Protein AF-A0A963ERP8-F1 (afdb_monomer_lite)

Secondary structure (DSSP, 8-state):
-----EEE--SSSSS-EEEEEE--HHHHHTT---EEEEEEEEETTTTEEEEEEEEEEESSEEEEEEEE-SSSSSS-EEEEEEEE---TT-TT--EEEEEEE---

Foldseek 3Di:
DFADKDWDDAPPPPDIKIWTWDDDLVCLQVVFQATFIWIWDQPPNNPDTDIDGQDGSHSFGWRYWDWADPPPPPHTKIKTWTWRCYHPVDNPPIDTDIDIGDGD

Sequence (104 aa):
FPNRAQPAFINDDKRQDIIVPGGYFFDSFIGQARGSLTWWENQKNGTRWVRHDIVTGSPFSYHSAVFEDFDGDGIADIASVGEDAGDPSNPFDDIVELHLFAGA

pLDDT: mean 93.77, std 5.84, range [49.19, 98.19]

Radius of gyration: 14.96 Å; chains: 1; bounding box: 32×31×42 Å

Structure (mmCIF, N/CA/C/O backbone):
data_AF-A0A963ERP8-F1
#
_entry.id   AF-A0A963ERP8-F1
#
loop_
_atom_site.group_PDB
_atom_site.id
_atom_site.type_symbol
_atom_site.label_atom_id
_atom_site.label_alt_id
_atom_site.label_comp_id
_atom_site.label_asym_id
_atom_site.label_entity_id
_atom_site.label_seq_id
_atom_site.pdbx_PDB_ins_code
_atom_site.Cartn_x
_atom_site.Cartn_y
_atom_site.Cartn_z
_atom_site.occupancy
_atom_site.B_iso_or_equiv
_atom_site.auth_seq_id
_atom_site.auth_comp_id
_atom_site.auth_asym_id
_atom_site.auth_atom_id
_atom_site.pdbx_PDB_model_num
ATOM 1 N N . PHE A 1 1 ? -2.838 12.157 -9.201 1.00 49.19 1 PHE A N 1
ATOM 2 C CA . PHE A 1 1 ? -1.818 12.442 -8.172 1.00 49.19 1 PHE A CA 1
ATOM 3 C C . PHE A 1 1 ? -1.725 11.199 -7.312 1.00 49.19 1 PHE A C 1
ATOM 5 O O . PHE A 1 1 ? -2.743 10.851 -6.730 1.00 49.19 1 PHE A O 1
ATOM 12 N N . PRO A 1 2 ? -0.660 10.402 -7.475 1.00 77.31 2 PRO A N 1
ATOM 13 C CA . PRO A 1 2 ? -0.859 9.042 -7.978 1.00 77.31 2 PRO A CA 1
ATOM 14 C C . PRO A 1 2 ? -1.178 8.016 -6.887 1.00 77.31 2 PRO A C 1
ATOM 16 O O . PRO A 1 2 ? -1.823 7.017 -7.180 1.00 77.31 2 PRO A O 1
ATOM 19 N N . ASN A 1 3 ? -0.818 8.289 -5.635 1.00 87.38 3 ASN A N 1
ATOM 20 C CA . ASN A 1 3 ? -1.065 7.389 -4.516 1.00 87.38 3 ASN A CA 1
ATOM 21 C C . ASN A 1 3 ? -2.477 7.604 -3.943 1.00 87.38 3 ASN A C 1
ATOM 23 O O . ASN A 1 3 ? -2.875 8.727 -3.619 1.00 87.38 3 ASN A O 1
ATOM 27 N N . ARG A 1 4 ? -3.234 6.516 -3.797 1.00 93.12 4 ARG A N 1
ATOM 28 C CA . ARG A 1 4 ? -4.576 6.477 -3.218 1.00 93.12 4 ARG A CA 1
ATOM 29 C C . ARG A 1 4 ? -4.500 5.869 -1.823 1.00 93.12 4 ARG A C 1
ATOM 31 O O . ARG A 1 4 ? -4.366 4.659 -1.676 1.00 93.12 4 ARG A O 1
ATOM 38 N N . ALA A 1 5 ? -4.627 6.716 -0.806 1.00 94.81 5 ALA A N 1
ATOM 39 C CA . ALA A 1 5 ? -4.904 6.246 0.543 1.00 94.81 5 ALA A CA 1
ATOM 40 C C . ALA A 1 5 ? -6.317 5.647 0.601 1.00 94.81 5 ALA A C 1
ATOM 42 O O . ALA A 1 5 ? -7.246 6.197 -0.003 1.00 94.81 5 ALA A O 1
ATOM 43 N N . GLN A 1 6 ? -6.478 4.543 1.325 1.00 95.44 6 GLN A N 1
ATOM 44 C CA . GLN A 1 6 ? -7.754 3.849 1.447 1.00 95.44 6 GLN A CA 1
ATOM 45 C C . GLN A 1 6 ? -8.099 3.557 2.906 1.00 95.44 6 GLN A C 1
ATOM 47 O O . GLN A 1 6 ? -7.207 3.227 3.688 1.00 95.44 6 GLN A O 1
ATOM 52 N N . PRO A 1 7 ? -9.374 3.678 3.288 1.00 95.81 7 PRO A N 1
ATOM 53 C CA . PRO A 1 7 ? -9.804 3.266 4.607 1.00 95.81 7 PRO A CA 1
ATOM 54 C C . PRO A 1 7 ? -9.912 1.747 4.753 1.00 95.81 7 PRO A C 1
ATOM 56 O O . PRO A 1 7 ? -10.303 1.075 3.803 1.00 95.81 7 PRO A O 1
ATOM 59 N N . ALA A 1 8 ? -9.645 1.232 5.953 1.00 95.06 8 ALA A N 1
ATOM 60 C CA . ALA A 1 8 ? -9.800 -0.184 6.298 1.00 95.06 8 ALA A CA 1
ATOM 61 C C . ALA A 1 8 ? -10.085 -0.367 7.800 1.00 95.06 8 ALA A C 1
ATOM 63 O O . ALA A 1 8 ? -9.794 0.526 8.591 1.00 95.06 8 ALA A O 1
ATOM 64 N N . PHE A 1 9 ? -10.648 -1.508 8.199 1.00 94.44 9 PHE A N 1
ATOM 65 C CA . PHE A 1 9 ? -10.707 -1.936 9.603 1.00 94.44 9 PHE A CA 1
ATOM 66 C C . PHE A 1 9 ? -9.599 -2.970 9.813 1.00 94.44 9 PHE A C 1
ATOM 68 O O . PHE A 1 9 ? -9.747 -4.085 9.329 1.00 94.44 9 PHE A O 1
ATOM 75 N N . ILE A 1 10 ? -8.481 -2.598 10.447 1.00 95.00 10 ILE A N 1
ATOM 76 C CA . ILE A 1 10 ? -7.260 -3.428 10.412 1.00 95.00 10 ILE A CA 1
ATOM 77 C C . ILE A 1 10 ? -7.043 -4.200 11.718 1.00 95.00 10 ILE A C 1
ATOM 79 O O . ILE A 1 10 ? -6.597 -5.338 11.688 1.00 95.00 10 ILE A O 1
ATOM 83 N N . ASN A 1 11 ? -7.349 -3.601 12.870 1.00 92.56 11 ASN A N 1
ATOM 84 C CA . ASN A 1 11 ? -6.937 -4.109 14.189 1.00 92.56 11 ASN A CA 1
ATOM 85 C C . ASN A 1 11 ? -8.114 -4.442 15.138 1.00 92.56 11 ASN A C 1
ATOM 87 O O . ASN A 1 11 ? -7.950 -4.412 16.360 1.00 92.56 11 ASN A O 1
ATOM 91 N N . ASP A 1 12 ? -9.314 -4.678 14.596 1.00 90.06 12 ASP A N 1
ATOM 92 C CA . ASP A 1 12 ? -10.551 -4.985 15.338 1.00 90.06 12 ASP A CA 1
ATOM 93 C C . ASP A 1 12 ? -10.994 -3.956 16.399 1.00 90.06 12 ASP A C 1
ATOM 95 O O . ASP A 1 12 ? -11.896 -4.205 17.208 1.00 90.06 12 ASP A O 1
ATOM 99 N N . ASP A 1 13 ? -10.443 -2.741 16.386 1.00 93.25 13 ASP A N 1
ATOM 100 C CA . ASP A 1 13 ? -10.746 -1.719 17.394 1.00 93.25 13 ASP A CA 1
ATOM 101 C C . ASP A 1 13 ? -12.041 -0.915 17.117 1.00 93.25 13 ASP A C 1
ATOM 103 O O . ASP A 1 13 ? -12.371 0.036 17.845 1.00 93.25 13 ASP A O 1
ATOM 107 N N . LYS A 1 14 ? -12.787 -1.329 16.079 1.00 90.44 14 LYS A N 1
ATOM 108 C CA . LYS A 1 14 ? -14.007 -0.707 15.530 1.00 90.44 14 LYS A CA 1
ATOM 109 C C . LYS A 1 14 ? -13.817 0.728 15.035 1.00 90.44 14 LYS A C 1
ATOM 111 O O . LYS A 1 14 ? -14.797 1.470 14.919 1.00 90.44 14 LYS A O 1
ATOM 116 N N . ARG A 1 15 ? -12.586 1.136 14.738 1.00 94.56 15 ARG A N 1
ATOM 117 C CA . ARG A 1 15 ? -12.271 2.398 14.077 1.00 94.56 15 ARG A CA 1
ATOM 118 C C . ARG A 1 15 ? -11.698 2.112 12.704 1.00 94.56 15 ARG A C 1
ATOM 120 O O . ARG A 1 15 ? -11.118 1.073 12.430 1.00 94.56 15 ARG A O 1
ATOM 127 N N . GLN A 1 16 ? -11.958 3.056 11.817 1.00 95.44 16 GLN A N 1
ATOM 128 C CA . GLN A 1 16 ? -11.449 3.009 10.465 1.00 95.44 16 GLN A CA 1
ATOM 129 C C . GLN A 1 16 ? -10.032 3.579 10.471 1.00 95.44 16 GLN A C 1
ATOM 131 O O . GLN A 1 16 ? -9.834 4.747 10.832 1.00 95.44 16 GLN A O 1
ATOM 136 N N . ASP A 1 17 ? -9.093 2.740 10.071 1.00 97.38 17 ASP A N 1
ATOM 137 C CA . ASP A 1 17 ? -7.689 3.030 9.830 1.00 97.38 17 ASP A CA 1
ATOM 138 C C . ASP A 1 17 ? -7.479 3.428 8.368 1.00 97.38 17 ASP A C 1
ATOM 140 O O . ASP A 1 17 ? -8.426 3.500 7.575 1.00 97.38 17 ASP A O 1
ATOM 144 N N . ILE A 1 18 ? -6.232 3.722 8.000 1.00 97.56 18 ILE A N 1
ATOM 145 C CA . ILE A 1 18 ? -5.882 4.116 6.634 1.00 97.56 18 ILE A CA 1
ATOM 146 C C . ILE A 1 18 ? -4.660 3.339 6.158 1.00 97.56 18 ILE A C 1
ATOM 148 O O . ILE A 1 18 ? -3.599 3.432 6.767 1.00 97.56 18 ILE A O 1
ATOM 152 N N . ILE A 1 19 ? -4.774 2.659 5.020 1.00 97.88 19 ILE A N 1
ATOM 153 C CA . ILE A 1 19 ? -3.632 2.132 4.268 1.00 97.88 19 ILE A CA 1
ATOM 154 C C . ILE A 1 19 ? -3.150 3.221 3.310 1.00 97.88 19 ILE A C 1
ATOM 156 O O . ILE A 1 19 ? -3.933 3.808 2.559 1.00 97.88 19 ILE A O 1
ATOM 160 N N . VAL A 1 20 ? -1.851 3.497 3.340 1.00 97.38 20 VAL A N 1
ATOM 161 C CA . VAL A 1 20 ? -1.186 4.541 2.562 1.00 97.38 20 VAL A CA 1
ATOM 162 C C . VAL A 1 20 ? -0.051 3.911 1.749 1.00 97.38 20 VAL A C 1
ATOM 164 O O . VAL A 1 20 ? 1.025 3.643 2.299 1.00 97.38 20 VAL A O 1
ATOM 167 N N . PRO A 1 21 ? -0.280 3.683 0.444 1.00 96.75 21 PRO A N 1
ATOM 168 C CA . PRO A 1 21 ? 0.770 3.415 -0.532 1.00 96.75 21 PRO A CA 1
ATOM 169 C C . PRO A 1 21 ? 1.651 4.654 -0.727 1.00 96.75 21 PRO A C 1
ATOM 171 O O . PRO A 1 21 ? 1.166 5.788 -0.681 1.00 96.75 21 PRO A O 1
ATOM 174 N N . GLY A 1 22 ? 2.937 4.446 -0.970 1.00 94.69 22 GLY A N 1
ATOM 175 C CA . GLY A 1 22 ? 3.935 5.501 -1.057 1.00 94.69 22 GLY A CA 1
ATOM 176 C C . GLY A 1 22 ? 5.060 5.187 -2.038 1.00 94.69 22 GLY A C 1
ATOM 177 O O . GLY A 1 22 ? 5.240 4.061 -2.503 1.00 94.69 22 GLY A O 1
ATOM 178 N N . GLY A 1 23 ? 5.818 6.233 -2.355 1.00 92.69 23 GLY A N 1
ATOM 179 C CA . GLY A 1 23 ? 6.831 6.233 -3.404 1.00 92.69 23 GLY A CA 1
ATOM 180 C C . GLY A 1 23 ? 6.353 6.946 -4.667 1.00 92.69 23 GLY A C 1
ATOM 181 O O . GLY A 1 23 ? 5.160 7.207 -4.853 1.00 92.69 23 GLY A O 1
ATOM 182 N N . TYR A 1 24 ? 7.314 7.268 -5.523 1.00 90.69 24 TYR A N 1
ATOM 183 C CA . TYR A 1 24 ? 7.090 7.855 -6.836 1.00 90.69 24 TYR A CA 1
ATOM 184 C C . TYR A 1 24 ? 7.713 6.938 -7.873 1.00 90.69 24 TYR A C 1
ATOM 186 O O . TYR A 1 24 ? 8.880 6.584 -7.725 1.00 90.69 24 TYR A O 1
ATOM 194 N N . PHE A 1 25 ? 6.976 6.638 -8.941 1.00 88.56 25 PHE A N 1
ATOM 195 C CA . PHE A 1 25 ? 7.512 5.919 -10.096 1.00 88.56 25 PHE A CA 1
ATOM 196 C C . PHE A 1 25 ? 8.849 6.524 -10.546 1.00 88.56 25 PHE A C 1
ATOM 198 O O . PHE A 1 25 ? 9.840 5.819 -10.699 1.00 88.56 25 PHE A O 1
ATOM 205 N N . PHE A 1 26 ? 8.931 7.862 -10.577 1.00 87.81 26 PHE A N 1
ATOM 206 C CA . PHE A 1 26 ? 10.139 8.557 -11.010 1.00 87.81 26 PHE A CA 1
ATOM 207 C C . PHE A 1 26 ? 11.377 8.388 -10.119 1.00 87.81 26 PHE A C 1
ATOM 209 O O . PHE A 1 26 ? 12.497 8.562 -10.593 1.00 87.81 26 PHE A O 1
ATOM 216 N N . ASP A 1 27 ? 11.187 8.076 -8.837 1.00 89.19 27 ASP A N 1
ATOM 217 C CA . ASP A 1 27 ? 12.305 7.869 -7.917 1.00 89.19 27 ASP A CA 1
ATOM 218 C C . ASP A 1 27 ? 13.009 6.527 -8.199 1.00 89.19 27 ASP A C 1
ATOM 220 O O . ASP A 1 27 ? 14.220 6.425 -7.995 1.00 89.19 27 ASP A O 1
ATOM 224 N N . SER A 1 28 ? 12.299 5.529 -8.739 1.00 83.94 28 SER A N 1
ATOM 225 C CA . SER A 1 28 ? 12.895 4.232 -9.090 1.00 83.94 28 SER A CA 1
ATOM 226 C C . SER A 1 28 ? 13.906 4.341 -10.246 1.00 83.94 28 SER A C 1
ATOM 228 O O . SER A 1 28 ? 15.015 3.827 -10.109 1.00 83.94 28 SER A O 1
ATOM 230 N N . PHE A 1 29 ? 13.636 5.168 -11.273 1.00 86.12 29 PHE A N 1
ATOM 231 C CA . PHE A 1 29 ? 14.576 5.456 -12.380 1.00 86.12 29 PHE A CA 1
ATOM 232 C C . PHE A 1 29 ? 15.962 5.923 -11.922 1.00 86.12 29 PHE A C 1
ATOM 234 O O . PHE A 1 29 ? 16.983 5.649 -12.547 1.00 86.12 29 PHE A O 1
ATOM 241 N N . ILE A 1 30 ? 15.999 6.725 -10.855 1.00 87.88 30 ILE A N 1
ATOM 242 C CA . ILE A 1 30 ? 17.233 7.310 -10.312 1.00 87.88 30 ILE A CA 1
ATOM 243 C C . ILE A 1 30 ? 17.807 6.464 -9.165 1.00 87.88 30 ILE A C 1
ATOM 245 O O . ILE A 1 30 ? 18.652 6.941 -8.401 1.00 87.88 30 ILE A O 1
ATOM 249 N N . GLY A 1 31 ? 17.329 5.222 -9.021 1.00 85.38 31 GLY A N 1
ATOM 250 C CA . GLY A 1 31 ? 17.762 4.261 -8.010 1.00 85.38 31 GLY A CA 1
ATOM 251 C C . GLY A 1 31 ? 17.401 4.656 -6.577 1.00 85.38 31 GLY A C 1
ATOM 252 O O . GLY A 1 31 ? 18.058 4.215 -5.632 1.00 85.38 31 GLY A O 1
ATOM 253 N N . GLN A 1 32 ? 16.404 5.524 -6.380 1.00 91.19 32 GLN A N 1
ATOM 254 C CA . GLN A 1 32 ? 15.960 5.948 -5.053 1.00 91.19 32 GLN A CA 1
ATOM 255 C C . GLN A 1 32 ? 14.846 5.031 -4.551 1.00 91.19 32 GLN A C 1
ATOM 257 O O . GLN A 1 32 ? 13.669 5.217 -4.852 1.00 91.19 32 GLN A O 1
ATOM 262 N N . ALA A 1 33 ? 15.219 4.077 -3.702 1.00 93.00 33 ALA A N 1
ATOM 263 C CA . ALA A 1 33 ? 14.282 3.167 -3.060 1.00 93.00 33 ALA A CA 1
ATOM 264 C C . ALA A 1 33 ? 13.448 3.899 -1.988 1.00 93.00 33 ALA A C 1
ATOM 266 O O . ALA A 1 33 ? 13.826 3.999 -0.819 1.00 93.00 33 ALA A O 1
ATOM 267 N N . ARG A 1 34 ? 12.324 4.483 -2.411 1.00 92.94 34 ARG A N 1
ATOM 268 C CA . ARG A 1 34 ? 11.388 5.261 -1.572 1.00 92.94 34 ARG A CA 1
ATOM 269 C C . ARG A 1 34 ? 9.981 4.679 -1.541 1.00 92.94 34 ARG A C 1
ATOM 271 O O . ARG A 1 34 ? 9.093 5.266 -0.922 1.00 92.94 34 ARG A O 1
ATOM 278 N N . GLY A 1 35 ? 9.788 3.539 -2.191 1.00 95.31 35 GLY A N 1
ATOM 279 C CA . GLY A 1 35 ? 8.569 2.766 -2.114 1.00 95.31 35 GLY A CA 1
ATOM 280 C C . GLY A 1 35 ? 8.199 2.432 -0.685 1.00 95.31 35 GLY A C 1
ATOM 281 O O . GLY A 1 35 ? 9.046 2.005 0.111 1.00 95.31 35 GLY A O 1
ATOM 282 N N . SER A 1 36 ? 6.928 2.619 -0.361 1.00 96.75 36 SER A N 1
ATOM 283 C CA . SER A 1 36 ? 6.408 2.227 0.935 1.00 96.75 36 SER A CA 1
ATOM 284 C C . SER A 1 36 ? 4.960 1.787 0.863 1.00 96.75 36 SER A C 1
ATOM 286 O O . SER A 1 36 ? 4.184 2.202 0.006 1.00 96.75 36 SER A O 1
ATOM 288 N N . LEU A 1 37 ? 4.603 0.955 1.825 1.00 97.44 37 LEU A N 1
ATOM 289 C CA . LEU A 1 37 ? 3.236 0.601 2.134 1.00 97.44 37 LEU A CA 1
ATOM 290 C C . LEU A 1 37 ? 3.128 0.685 3.650 1.00 97.44 37 LEU A C 1
ATOM 292 O O . LEU A 1 37 ? 3.881 0.039 4.380 1.00 97.44 37 LEU A O 1
ATOM 296 N N . THR A 1 38 ? 2.256 1.560 4.125 1.00 97.69 38 THR A N 1
ATOM 297 C CA . THR A 1 38 ? 2.091 1.834 5.555 1.00 97.69 38 THR A CA 1
ATOM 298 C C . THR A 1 38 ? 0.623 1.777 5.904 1.00 97.69 38 THR A C 1
ATOM 300 O O . THR A 1 38 ? -0.217 2.062 5.050 1.00 97.69 38 THR A O 1
ATOM 303 N N . TRP A 1 39 ? 0.304 1.459 7.151 1.00 97.19 39 TRP A N 1
ATOM 304 C CA . TRP A 1 39 ? -1.029 1.703 7.675 1.00 97.19 39 TRP A CA 1
ATOM 305 C C . TRP A 1 39 ? -0.966 2.625 8.887 1.00 97.19 39 TRP A C 1
ATOM 307 O O . TRP A 1 39 ? 0.036 2.704 9.599 1.00 97.19 39 TRP A O 1
ATOM 317 N N . TRP A 1 40 ? -2.019 3.408 9.060 1.00 98.06 40 TRP A N 1
ATOM 318 C CA . TRP A 1 40 ? -2.120 4.427 10.088 1.00 98.06 40 TRP A CA 1
ATOM 319 C C . TRP A 1 40 ? -3.309 4.102 10.970 1.00 98.06 40 TRP A C 1
ATOM 321 O O . TRP A 1 40 ? -4.457 4.216 10.542 1.00 98.06 40 TRP A O 1
ATOM 331 N N . GLU A 1 41 ? -3.000 3.712 12.200 1.00 98.06 41 GLU A N 1
ATOM 332 C CA . GLU A 1 41 ? -3.968 3.373 13.227 1.00 98.06 41 GLU A CA 1
ATOM 333 C C . GLU A 1 41 ? -4.666 4.630 13.713 1.00 98.06 41 GLU A C 1
ATOM 335 O O . GLU A 1 41 ? -4.030 5.574 14.204 1.00 98.06 41 GLU A O 1
ATOM 340 N N . ASN A 1 42 ? -5.983 4.620 13.621 1.00 97.88 42 ASN A N 1
ATOM 341 C CA . ASN A 1 42 ? -6.814 5.672 14.145 1.00 97.88 42 ASN A CA 1
ATOM 342 C C . ASN A 1 42 ? -6.978 5.510 15.659 1.00 97.88 42 ASN A C 1
ATOM 344 O O . ASN A 1 42 ? -7.696 4.642 16.149 1.00 97.88 42 ASN A O 1
ATOM 348 N N . GLN A 1 43 ? -6.38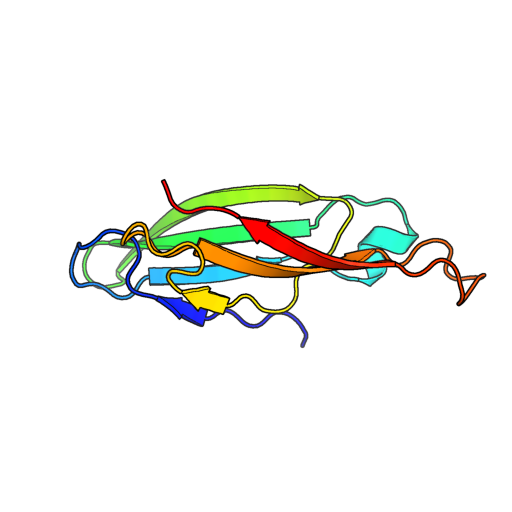1 6.417 16.427 1.00 96.00 43 GLN A N 1
ATOM 349 C CA . GLN A 1 43 ? -6.534 6.473 17.875 1.00 96.00 43 GLN A CA 1
ATOM 350 C C . GLN A 1 43 ? -7.318 7.707 18.316 1.00 96.00 43 GLN A C 1
ATOM 352 O O . GLN A 1 43 ? -7.310 8.770 17.690 1.00 96.00 43 GLN A O 1
ATOM 357 N N . LYS A 1 44 ? -7.966 7.587 19.483 1.00 92.38 44 LYS A N 1
ATOM 358 C CA . LYS A 1 44 ? -8.688 8.695 20.129 1.00 92.38 44 LYS A CA 1
ATOM 359 C C . LYS A 1 44 ? -9.670 9.393 19.167 1.00 92.38 44 LYS A C 1
ATOM 361 O O . LYS A 1 44 ? -9.722 10.623 19.126 1.00 92.38 44 LYS A O 1
ATOM 366 N N . ASN A 1 45 ? -10.427 8.613 18.391 1.00 90.38 45 ASN A N 1
ATOM 367 C CA . ASN A 1 45 ? -11.449 9.095 17.452 1.00 90.38 45 ASN A CA 1
ATOM 368 C C . ASN A 1 45 ? -10.912 10.121 16.434 1.00 90.38 45 ASN A C 1
ATOM 370 O O . ASN A 1 45 ? -11.483 11.195 16.260 1.00 90.38 45 ASN A O 1
ATOM 374 N N . GLY A 1 46 ? -9.784 9.810 15.795 1.00 93.06 46 GLY A N 1
ATOM 375 C CA . GLY A 1 46 ? -9.181 10.607 14.723 1.00 93.06 46 GLY A CA 1
ATOM 376 C C . GLY A 1 46 ? -8.260 11.729 15.199 1.00 93.06 46 GLY A C 1
ATOM 377 O O . GLY A 1 46 ? -7.693 12.441 14.372 1.00 93.06 46 GLY A O 1
ATOM 378 N N . THR A 1 47 ? -8.084 11.898 16.514 1.00 95.38 47 THR A N 1
ATOM 379 C CA . THR A 1 47 ? -7.221 12.955 17.078 1.00 95.38 47 THR A CA 1
ATOM 380 C C . THR A 1 47 ? -5.769 12.520 17.266 1.00 95.38 47 THR A C 1
ATOM 382 O O . THR A 1 47 ? -4.904 13.351 17.546 1.00 95.38 47 THR A O 1
ATOM 385 N N . ARG A 1 48 ? -5.476 11.227 17.107 1.00 96.88 48 ARG A N 1
ATOM 386 C CA . ARG A 1 48 ? -4.122 10.676 17.131 1.00 96.88 48 ARG A CA 1
ATOM 387 C C . ARG A 1 48 ? -4.007 9.577 16.084 1.00 96.88 48 ARG A C 1
ATOM 389 O O . ARG A 1 48 ? -4.909 8.763 15.962 1.00 96.88 48 ARG A O 1
ATOM 396 N N . TRP A 1 49 ? -2.870 9.531 15.401 1.00 97.81 49 TRP A N 1
ATOM 397 C CA . TRP A 1 49 ? -2.565 8.488 14.431 1.00 97.81 49 TRP A CA 1
ATOM 398 C C . TRP A 1 49 ? -1.238 7.823 14.780 1.00 97.81 49 TRP A C 1
ATOM 400 O O . TRP A 1 49 ? -0.280 8.520 15.130 1.00 97.81 49 TRP A O 1
ATOM 410 N N . VAL A 1 50 ? -1.191 6.493 14.729 1.00 98.19 50 VAL A N 1
ATOM 411 C CA . VAL A 1 50 ? 0.042 5.716 14.924 1.00 98.19 50 VAL A CA 1
ATOM 412 C C . VAL A 1 50 ? 0.401 5.051 13.607 1.00 98.19 50 VAL A C 1
ATOM 414 O O . VAL A 1 50 ? -0.421 4.372 13.009 1.00 98.19 50 VAL A O 1
ATOM 417 N N . ARG A 1 51 ? 1.622 5.290 13.132 1.00 97.69 51 ARG A N 1
ATOM 418 C CA . ARG A 1 51 ? 2.123 4.710 11.888 1.00 97.69 51 ARG A CA 1
ATOM 419 C C . ARG A 1 51 ? 2.651 3.304 12.144 1.00 97.69 51 ARG A C 1
ATOM 421 O O . ARG A 1 51 ? 3.434 3.111 13.072 1.00 97.69 51 ARG A O 1
ATOM 428 N N . HIS A 1 52 ? 2.303 2.398 11.246 1.00 97.44 52 HIS A N 1
ATOM 429 C CA . HIS A 1 52 ? 2.821 1.043 11.163 1.00 97.44 52 HIS A CA 1
ATOM 430 C C . HIS A 1 52 ? 3.364 0.805 9.753 1.00 97.44 52 HIS A C 1
ATOM 432 O O . HIS A 1 52 ? 2.725 1.140 8.750 1.00 97.44 52 HIS A O 1
ATOM 438 N N . ASP A 1 53 ? 4.576 0.271 9.679 1.00 97.56 53 ASP A N 1
ATOM 439 C CA . ASP A 1 53 ? 5.286 0.046 8.424 1.00 97.56 53 ASP A CA 1
ATOM 440 C C . ASP A 1 53 ? 5.102 -1.406 7.969 1.00 97.56 53 ASP A C 1
ATOM 442 O O . ASP A 1 53 ? 5.416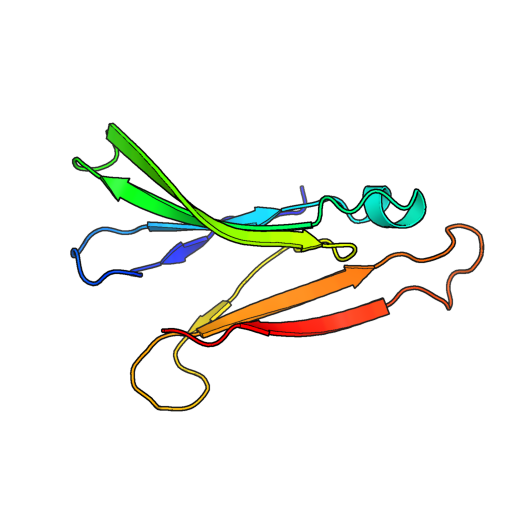 -2.325 8.720 1.00 97.56 53 ASP A O 1
ATOM 446 N N . ILE A 1 54 ? 4.621 -1.605 6.738 1.00 96.62 54 ILE A N 1
ATOM 447 C CA . ILE A 1 54 ? 4.551 -2.927 6.087 1.00 96.62 54 ILE A CA 1
ATOM 448 C C . ILE A 1 54 ? 5.755 -3.073 5.154 1.00 96.62 54 ILE A C 1
ATOM 450 O O . ILE A 1 54 ? 6.512 -4.035 5.228 1.00 96.62 54 ILE A O 1
ATOM 454 N N . VAL A 1 55 ? 5.975 -2.055 4.317 1.00 96.75 55 VAL A N 1
ATOM 455 C CA . VAL A 1 55 ? 7.129 -1.939 3.423 1.00 96.75 55 VAL A CA 1
ATOM 456 C C . VAL A 1 55 ? 7.742 -0.557 3.572 1.00 96.75 55 VAL A C 1
ATOM 458 O O . VAL A 1 55 ? 7.037 0.454 3.536 1.00 96.75 55 VAL A O 1
ATOM 461 N N . THR A 1 56 ? 9.068 -0.497 3.673 1.00 96.19 56 THR A N 1
ATOM 462 C CA . THR A 1 56 ? 9.834 0.751 3.592 1.00 96.19 56 THR A CA 1
ATOM 463 C C . THR A 1 56 ? 11.084 0.545 2.749 1.00 96.19 56 THR A C 1
ATOM 465 O O . THR A 1 56 ? 11.647 -0.545 2.726 1.00 96.19 56 THR A O 1
ATOM 468 N N . GLY A 1 57 ? 11.511 1.590 2.038 1.00 95.25 57 GLY A N 1
ATOM 469 C CA . GLY A 1 57 ? 12.734 1.536 1.237 1.00 95.25 57 GLY A CA 1
ATOM 470 C C . GLY A 1 57 ? 12.663 0.545 0.074 1.00 95.25 57 GLY A C 1
ATOM 471 O O . GLY A 1 57 ? 13.676 -0.053 -0.273 1.00 95.25 57 GLY A O 1
ATOM 472 N N . SER A 1 58 ? 11.475 0.326 -0.497 1.00 95.69 58 SER A N 1
ATOM 473 C CA . SER A 1 58 ? 11.319 -0.554 -1.657 1.00 95.69 58 SER A CA 1
ATOM 474 C C . SER A 1 58 ? 11.789 0.153 -2.933 1.00 95.69 58 SER A C 1
ATOM 476 O O . SER A 1 58 ? 11.561 1.364 -3.062 1.00 95.69 58 SER A O 1
ATOM 478 N N . PRO A 1 59 ? 12.433 -0.564 -3.874 1.00 94.25 59 PRO A N 1
ATOM 479 C CA . PRO A 1 59 ? 12.714 -0.022 -5.203 1.00 94.25 59 PRO A CA 1
ATOM 480 C C . PRO A 1 59 ? 11.424 0.228 -5.999 1.00 94.25 59 PRO A C 1
ATOM 482 O O . PRO A 1 59 ? 11.377 1.149 -6.805 1.00 94.25 59 PRO A O 1
ATOM 485 N N . PHE A 1 60 ? 10.356 -0.513 -5.696 1.00 95.69 60 PHE A N 1
ATOM 486 C CA . PHE A 1 60 ? 9.051 -0.365 -6.326 1.00 95.69 60 PHE A CA 1
ATOM 487 C C . PHE A 1 60 ? 8.243 0.761 -5.694 1.00 95.69 60 PHE A C 1
ATOM 489 O O . PHE A 1 60 ? 8.152 0.861 -4.472 1.00 95.69 60 PHE A O 1
ATOM 496 N N . SER A 1 61 ? 7.585 1.570 -6.510 1.00 95.50 61 SER A N 1
ATOM 497 C CA . SER A 1 61 ? 6.563 2.508 -6.056 1.00 95.50 61 SER A CA 1
ATOM 498 C C . SER A 1 61 ? 5.188 1.838 -5.971 1.00 95.50 61 SER A C 1
ATOM 500 O O . SER A 1 61 ? 4.892 0.924 -6.737 1.00 95.50 61 SER A O 1
ATOM 502 N N . TYR A 1 62 ? 4.351 2.293 -5.030 1.00 96.12 62 TYR A N 1
ATOM 503 C CA . TYR A 1 62 ? 3.007 1.750 -4.814 1.00 96.12 62 TYR A CA 1
ATOM 504 C C . TYR A 1 62 ? 1.958 2.855 -4.912 1.00 96.12 62 TYR A C 1
ATOM 506 O O . TYR A 1 62 ? 2.024 3.861 -4.198 1.00 96.12 62 TYR A O 1
ATOM 514 N N . HIS A 1 63 ? 0.945 2.660 -5.757 1.00 94.81 63 HIS A N 1
ATOM 515 C CA . HIS A 1 63 ? -0.073 3.682 -6.030 1.00 94.81 63 HIS A CA 1
ATOM 516 C C . HIS A 1 63 ? -1.450 3.387 -5.440 1.00 94.81 63 HIS A C 1
ATOM 518 O O . HIS A 1 63 ? -2.180 4.310 -5.087 1.00 94.81 63 HIS A O 1
ATOM 524 N N . SER A 1 64 ? -1.814 2.123 -5.278 1.00 94.88 64 SER A N 1
ATOM 525 C CA . SER A 1 64 ? -3.051 1.710 -4.617 1.00 94.88 64 SER A CA 1
ATOM 526 C C . SER A 1 64 ? -2.811 0.376 -3.945 1.00 94.88 64 SER A C 1
ATOM 528 O O . SER A 1 64 ? -1.977 -0.398 -4.401 1.00 94.88 64 SER A O 1
ATOM 530 N N . ALA A 1 65 ? -3.560 0.089 -2.897 1.00 96.31 65 ALA A N 1
ATOM 531 C CA . ALA A 1 65 ? -3.607 -1.235 -2.304 1.00 96.31 65 ALA A CA 1
ATOM 532 C C . ALA A 1 65 ? -5.043 -1.766 -2.367 1.00 96.31 65 ALA A C 1
ATOM 534 O O . ALA A 1 65 ? -5.969 -0.999 -2.617 1.00 96.31 65 ALA A O 1
ATOM 535 N N . VAL A 1 66 ? -5.216 -3.060 -2.144 1.00 96.81 66 VAL A N 1
ATOM 536 C CA . VAL A 1 66 ? -6.479 -3.715 -1.789 1.00 96.81 66 VAL A CA 1
ATOM 537 C C . VAL A 1 66 ? -6.254 -4.466 -0.481 1.00 96.81 66 VAL A C 1
ATOM 539 O O . VAL A 1 66 ? -5.124 -4.872 -0.214 1.00 96.81 66 VAL A O 1
ATOM 542 N N . PHE A 1 67 ? -7.291 -4.574 0.345 1.00 97.31 67 PHE A N 1
ATOM 543 C CA . PHE A 1 67 ? -7.211 -5.164 1.679 1.00 97.31 67 PHE A CA 1
ATOM 544 C C . PHE A 1 67 ? -8.370 -6.133 1.881 1.00 97.31 67 PHE A C 1
ATOM 546 O O . PHE A 1 67 ? -9.498 -5.682 2.066 1.00 97.31 67 PHE A O 1
ATOM 553 N N . GLU A 1 68 ? -8.090 -7.426 1.757 1.00 97.50 68 GLU A N 1
ATOM 554 C CA . GLU A 1 68 ? -9.056 -8.528 1.827 1.00 97.50 68 GLU A CA 1
ATOM 555 C C . GLU A 1 68 ? -8.333 -9.818 2.226 1.00 97.50 68 GLU A C 1
ATOM 557 O O . GLU A 1 68 ? -7.131 -9.940 2.017 1.00 97.50 68 GLU A O 1
ATOM 562 N N . ASP A 1 69 ? -9.070 -10.780 2.770 1.00 97.31 69 ASP A N 1
ATOM 563 C CA . ASP A 1 69 ? -8.578 -12.132 3.062 1.00 97.31 69 ASP A CA 1
ATOM 564 C C . ASP A 1 69 ? -8.469 -12.938 1.751 1.00 97.31 69 ASP A C 1
ATOM 566 O O . ASP A 1 69 ? -9.484 -13.374 1.191 1.00 97.31 69 ASP A O 1
ATOM 570 N N . PHE A 1 70 ? -7.254 -13.067 1.201 1.00 97.31 70 PHE A N 1
ATOM 571 C CA . PHE A 1 70 ? -7.036 -13.756 -0.075 1.00 97.31 70 PHE A CA 1
ATOM 572 C C . PHE A 1 70 ? -6.696 -15.237 0.095 1.00 97.31 70 PHE A C 1
ATOM 574 O O . PHE A 1 70 ? -6.924 -16.007 -0.847 1.00 97.31 70 PHE A O 1
ATOM 581 N N . ASP A 1 71 ? -6.155 -15.644 1.244 1.00 96.00 71 ASP A N 1
ATOM 582 C CA . ASP A 1 71 ? -5.744 -17.027 1.502 1.00 96.00 71 ASP A CA 1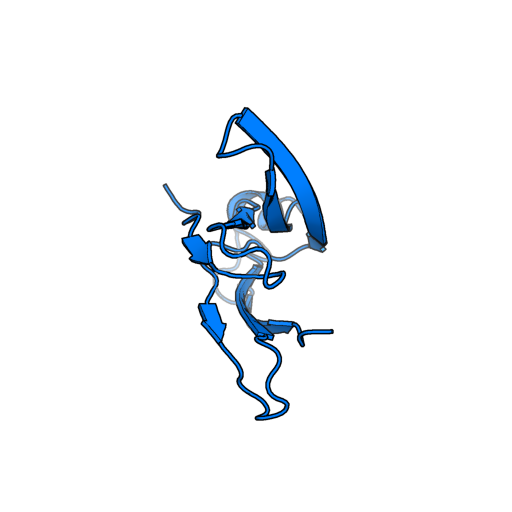
ATOM 583 C C . ASP A 1 71 ? -6.750 -17.846 2.339 1.00 96.00 71 ASP A C 1
ATOM 585 O O . ASP A 1 71 ? -6.685 -19.082 2.349 1.00 96.00 71 ASP A O 1
ATOM 589 N N . GLY A 1 72 ? -7.763 -17.190 2.903 1.00 97.00 72 GLY A N 1
ATOM 590 C CA . GLY A 1 72 ? -8.896 -17.789 3.598 1.00 97.00 72 GLY A CA 1
ATOM 591 C C . GLY A 1 72 ? -8.636 -18.103 5.069 1.00 97.00 72 GLY A C 1
ATOM 592 O O . GLY A 1 72 ? -9.347 -18.949 5.629 1.00 97.00 72 GLY A O 1
ATOM 593 N N . ASP A 1 73 ? -7.625 -17.496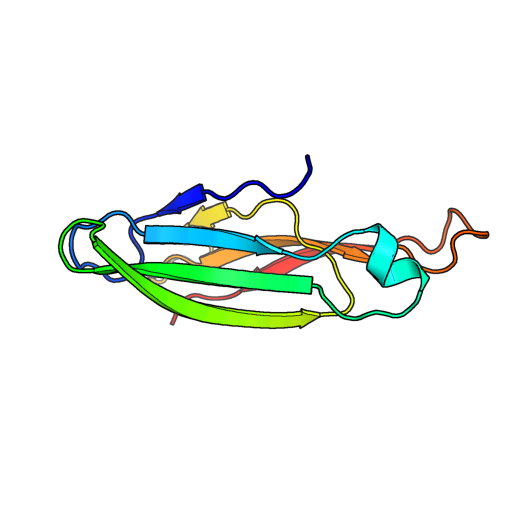 5.690 1.00 96.56 73 ASP A N 1
ATOM 594 C CA . ASP A 1 73 ? -7.285 -17.723 7.096 1.00 96.56 73 ASP A CA 1
ATOM 595 C C . ASP A 1 73 ? -8.084 -16.845 8.083 1.00 96.56 73 ASP A C 1
ATOM 597 O O . ASP A 1 73 ? -8.052 -17.072 9.300 1.00 96.56 73 ASP A O 1
ATOM 601 N N . GLY A 1 74 ? -8.894 -15.918 7.561 1.00 95.19 74 GLY A N 1
ATOM 602 C CA . GLY A 1 74 ? -9.700 -14.982 8.336 1.00 95.19 74 GLY A CA 1
ATOM 603 C C . GLY A 1 74 ? -8.961 -13.707 8.750 1.00 95.19 74 GLY A C 1
ATOM 604 O O . GLY A 1 74 ? -9.539 -12.906 9.491 1.00 95.19 74 GLY A O 1
ATOM 605 N N . ILE A 1 75 ? -7.725 -13.504 8.290 1.00 95.31 75 ILE A N 1
ATOM 606 C CA . ILE A 1 75 ? -6.925 -12.294 8.459 1.00 95.31 75 ILE A CA 1
ATOM 607 C C . ILE A 1 75 ? -6.794 -11.627 7.087 1.00 95.31 75 ILE A C 1
ATOM 609 O O . ILE A 1 75 ? -6.464 -12.246 6.086 1.00 95.31 75 ILE A O 1
ATOM 613 N N . ALA A 1 76 ? -7.090 -10.331 7.013 1.00 96.56 76 ALA A N 1
ATOM 614 C CA . ALA A 1 76 ? -6.997 -9.623 5.744 1.00 96.56 76 ALA A CA 1
ATOM 615 C C . ALA A 1 76 ? -5.534 -9.368 5.341 1.00 96.56 76 ALA A C 1
ATOM 617 O O . ALA A 1 76 ? -4.727 -8.851 6.119 1.00 96.56 76 ALA A O 1
ATOM 618 N N . ASP A 1 77 ? -5.240 -9.656 4.080 1.00 97.56 77 ASP A N 1
ATOM 619 C CA . ASP A 1 77 ? -3.966 -9.427 3.416 1.00 97.56 77 ASP A CA 1
ATOM 620 C C . ASP A 1 77 ? -3.954 -8.072 2.709 1.00 97.56 77 ASP A C 1
ATOM 622 O O . ASP A 1 77 ? -4.992 -7.446 2.476 1.00 97.56 77 ASP A O 1
ATOM 626 N N . ILE A 1 78 ? -2.774 -7.630 2.270 1.00 97.69 78 ILE A N 1
ATOM 627 C CA . ILE A 1 78 ? -2.650 -6.475 1.380 1.00 97.69 78 ILE A CA 1
ATOM 628 C C . ILE A 1 78 ? -2.063 -6.891 0.044 1.00 97.69 78 ILE A C 1
ATOM 630 O O . ILE A 1 78 ? -0.952 -7.408 -0.017 1.00 97.69 78 ILE A O 1
ATOM 634 N N . ALA A 1 79 ? -2.752 -6.554 -1.044 1.00 97.62 79 ALA A N 1
ATOM 635 C CA . ALA A 1 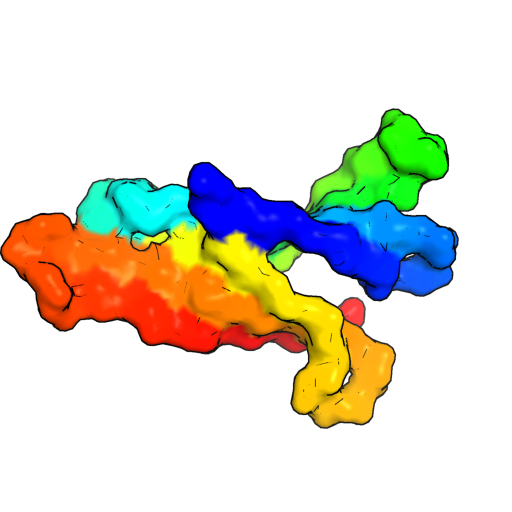79 ? -2.183 -6.647 -2.381 1.00 97.62 79 ALA A CA 1
ATOM 636 C C . ALA A 1 79 ? -2.015 -5.263 -3.013 1.00 97.62 79 ALA A C 1
ATOM 638 O O . ALA A 1 79 ? -2.831 -4.359 -2.823 1.00 97.62 79 ALA A O 1
ATOM 639 N N . SER A 1 80 ? -0.941 -5.074 -3.768 1.00 97.19 80 SER A N 1
ATOM 640 C CA . SER A 1 80 ? -0.633 -3.826 -4.460 1.00 97.19 80 SER A CA 1
ATOM 641 C C . SER A 1 80 ? 0.119 -4.109 -5.757 1.00 97.19 80 SER A C 1
ATOM 643 O O . SER A 1 80 ? 0.636 -5.205 -5.968 1.00 97.19 80 SER A O 1
ATOM 645 N N . VAL A 1 81 ? 0.166 -3.108 -6.629 1.00 96.50 81 VAL A N 1
ATOM 646 C CA . VAL A 1 81 ? 1.047 -3.118 -7.797 1.00 96.50 81 VAL A CA 1
ATOM 647 C C . VAL A 1 81 ? 2.373 -2.500 -7.374 1.00 96.50 81 VAL A C 1
ATOM 649 O O . VAL A 1 81 ? 2.383 -1.372 -6.875 1.00 96.50 81 VAL A O 1
ATOM 652 N N . GLY A 1 82 ? 3.461 -3.242 -7.555 1.00 96.06 82 GLY A N 1
ATOM 653 C CA . GLY A 1 82 ? 4.816 -2.714 -7.493 1.00 96.06 82 GLY A CA 1
ATOM 654 C C . GLY A 1 82 ? 5.239 -2.235 -8.876 1.00 96.06 82 GLY A C 1
ATOM 655 O O . GLY A 1 82 ? 5.209 -3.014 -9.826 1.00 96.06 82 GLY A O 1
ATOM 656 N N . GLU A 1 83 ? 5.623 -0.965 -8.985 1.00 95.12 83 GLU A N 1
ATOM 657 C CA . GLU A 1 83 ? 6.151 -0.383 -10.223 1.00 95.12 83 GLU A CA 1
ATOM 658 C C . GLU A 1 83 ? 7.611 0.041 -10.024 1.00 95.12 83 GLU A C 1
ATOM 660 O O . GLU A 1 83 ? 7.885 0.939 -9.221 1.00 95.12 83 GLU A O 1
ATOM 665 N N . ASP A 1 84 ? 8.529 -0.599 -10.747 1.00 94.12 84 ASP A N 1
ATOM 666 C CA . ASP A 1 84 ? 9.933 -0.199 -10.882 1.00 94.12 84 ASP A CA 1
ATOM 667 C C . ASP A 1 84 ? 10.167 0.204 -12.332 1.00 94.12 84 ASP A C 1
ATOM 669 O O . ASP A 1 84 ? 9.771 -0.488 -13.265 1.00 94.12 84 ASP A O 1
ATOM 673 N N . ALA A 1 85 ? 10.754 1.367 -12.514 1.00 91.44 85 ALA A N 1
ATOM 674 C CA . ALA A 1 85 ? 10.766 2.056 -13.779 1.00 91.44 85 ALA A CA 1
ATOM 675 C C . ALA A 1 85 ? 12.097 1.898 -14.538 1.00 91.44 85 ALA A C 1
ATOM 677 O O . ALA A 1 85 ? 12.270 2.468 -15.606 1.00 91.44 85 ALA A O 1
ATOM 678 N N . GLY A 1 86 ? 13.055 1.142 -13.988 1.00 89.81 86 GLY A N 1
ATOM 679 C CA . GLY A 1 86 ? 14.247 0.732 -14.733 1.00 89.81 86 GLY A CA 1
ATOM 680 C C . GLY A 1 86 ? 15.086 1.901 -15.271 1.00 89.81 86 GLY A C 1
ATOM 681 O O . GLY A 1 86 ? 15.338 2.885 -14.567 1.00 89.81 86 GLY A O 1
ATOM 682 N N . ASP A 1 87 ? 15.571 1.784 -16.510 1.00 89.81 87 ASP A N 1
ATOM 683 C CA . ASP A 1 87 ? 16.322 2.839 -17.193 1.00 89.81 87 ASP A CA 1
ATOM 684 C C . ASP A 1 87 ? 15.350 3.728 -17.992 1.00 89.81 87 ASP A C 1
ATOM 686 O O . ASP A 1 87 ? 14.741 3.274 -18.961 1.00 89.81 87 ASP A O 1
ATOM 690 N N . PRO A 1 88 ? 15.258 5.042 -17.706 1.00 87.75 88 PRO A N 1
ATOM 691 C CA . PRO A 1 88 ? 14.344 5.942 -18.416 1.00 87.75 88 PRO A CA 1
ATOM 692 C C . PRO A 1 88 ? 14.641 6.087 -19.922 1.00 87.75 88 PRO A C 1
ATOM 694 O O . PRO A 1 88 ? 13.853 6.693 -20.652 1.00 87.75 88 PRO A O 1
ATOM 697 N N . SER A 1 89 ? 15.783 5.588 -20.405 1.00 91.75 89 SER A N 1
ATOM 698 C CA . SER A 1 89 ? 16.127 5.516 -21.828 1.00 91.75 89 SER A CA 1
ATOM 699 C C . SER A 1 89 ? 15.709 4.206 -22.510 1.00 91.75 89 SER A C 1
ATOM 701 O O . SER A 1 89 ? 15.764 4.123 -23.742 1.00 91.75 89 SER A O 1
ATOM 703 N N . ASN A 1 90 ? 15.255 3.209 -21.748 1.00 92.25 90 ASN A N 1
ATOM 704 C CA . ASN A 1 90 ? 14.866 1.893 -22.230 1.00 92.25 90 ASN A CA 1
ATOM 705 C C . ASN A 1 90 ? 13.422 1.548 -21.807 1.00 92.25 90 ASN A C 1
ATOM 707 O O . ASN A 1 90 ? 13.203 0.982 -20.748 1.00 92.25 90 ASN A O 1
ATOM 711 N N . PRO A 1 91 ? 12.412 1.764 -22.665 1.00 85.44 91 PRO A N 1
ATOM 712 C CA . PRO A 1 91 ? 11.003 1.564 -22.300 1.00 85.44 91 PRO A CA 1
ATOM 713 C C . PRO A 1 91 ? 10.585 0.088 -22.133 1.00 85.44 91 PRO A C 1
ATOM 715 O O . PRO A 1 91 ? 9.394 -0.209 -22.078 1.00 85.44 91 PRO A O 1
ATOM 718 N N . PHE A 1 92 ? 11.532 -0.851 -22.161 1.00 92.88 92 PHE A N 1
ATOM 719 C CA . PHE A 1 92 ? 11.276 -2.288 -22.072 1.00 92.88 92 PHE A CA 1
ATOM 720 C C . PHE A 1 92 ? 11.805 -2.921 -20.783 1.00 92.88 92 PHE A C 1
ATOM 722 O O . PHE A 1 92 ? 11.658 -4.134 -20.634 1.00 92.88 92 PHE A O 1
ATOM 729 N N . ASP A 1 93 ? 12.445 -2.153 -19.895 1.00 92.38 93 ASP A N 1
ATOM 730 C CA . ASP A 1 93 ? 12.911 -2.656 -18.598 1.00 92.38 93 ASP A CA 1
ATOM 731 C C . ASP A 1 93 ? 12.073 -2.198 -17.395 1.00 92.38 93 ASP A C 1
ATOM 733 O O . ASP A 1 93 ? 12.367 -2.622 -16.278 1.00 92.38 93 ASP A O 1
ATOM 737 N N . ASP A 1 94 ? 10.980 -1.462 -17.629 1.00 93.25 94 ASP A N 1
ATOM 738 C CA . ASP A 1 94 ? 9.918 -1.252 -16.643 1.00 93.25 94 ASP A CA 1
ATOM 739 C C . ASP A 1 94 ? 9.387 -2.606 -16.131 1.00 93.25 94 ASP A C 1
ATOM 741 O O . ASP A 1 94 ? 9.008 -3.495 -16.905 1.00 93.25 94 ASP A O 1
ATOM 745 N N . ILE A 1 95 ? 9.293 -2.745 -14.810 1.00 94.50 95 ILE A N 1
ATOM 746 C CA . ILE A 1 95 ? 8.706 -3.895 -14.126 1.00 94.50 95 ILE A CA 1
ATOM 747 C C . ILE A 1 95 ? 7.417 -3.446 -13.444 1.00 94.50 95 ILE A C 1
ATOM 749 O O . ILE A 1 95 ? 7.399 -2.523 -12.629 1.00 94.50 95 ILE A O 1
ATOM 753 N N . VAL A 1 96 ? 6.330 -4.150 -13.754 1.00 94.50 96 VAL A N 1
ATOM 754 C CA . VAL A 1 96 ? 5.032 -3.993 -13.096 1.00 94.50 96 VAL A CA 1
ATOM 755 C C . VAL A 1 96 ? 4.578 -5.363 -12.626 1.00 94.50 96 VAL A C 1
ATOM 757 O O . VAL A 1 96 ? 4.308 -6.242 -13.448 1.00 94.50 96 VAL A O 1
ATOM 760 N N . GLU A 1 97 ? 4.487 -5.555 -11.313 1.00 96.69 97 GLU A N 1
ATOM 761 C CA . GLU A 1 97 ? 4.134 -6.855 -10.743 1.00 96.69 97 GLU A CA 1
ATOM 762 C C . GLU A 1 97 ? 3.201 -6.773 -9.532 1.00 96.69 97 GLU A C 1
ATOM 764 O O . GLU A 1 97 ? 3.002 -5.726 -8.914 1.00 96.69 97 GLU A O 1
ATOM 769 N N . LEU A 1 98 ? 2.570 -7.909 -9.228 1.00 97.56 98 LEU A N 1
ATOM 770 C CA . LEU A 1 98 ? 1.731 -8.072 -8.049 1.00 97.56 98 LEU A CA 1
ATOM 771 C C . LEU A 1 98 ? 2.618 -8.289 -6.827 1.00 97.56 98 LEU A C 1
ATOM 773 O O . LEU A 1 98 ? 3.338 -9.283 -6.759 1.00 97.56 98 LEU A O 1
ATOM 777 N N . HIS A 1 99 ? 2.474 -7.431 -5.825 1.00 97.81 99 HIS A N 1
ATOM 778 C CA . HIS A 1 99 ? 3.004 -7.674 -4.490 1.00 97.81 99 HIS A CA 1
ATOM 779 C C . HIS A 1 99 ? 1.857 -8.008 -3.538 1.00 97.81 99 HIS A C 1
ATOM 781 O O . HIS A 1 99 ? 0.927 -7.216 -3.389 1.00 97.81 99 HIS A O 1
ATOM 787 N N . LEU A 1 100 ? 1.941 -9.174 -2.897 1.00 97.62 100 LEU A N 1
ATOM 788 C CA . LEU A 1 100 ? 1.012 -9.640 -1.869 1.00 97.62 100 LEU A CA 1
ATOM 789 C C . LEU A 1 100 ? 1.747 -9.716 -0.527 1.00 97.62 100 LEU A C 1
ATOM 791 O O . LEU A 1 100 ? 2.828 -10.298 -0.437 1.00 97.62 100 LEU A O 1
ATOM 795 N N . PHE A 1 101 ? 1.150 -9.135 0.506 1.00 97.00 101 PHE A N 1
ATOM 796 C CA . PHE A 1 101 ? 1.647 -9.109 1.874 1.00 97.00 101 PHE A CA 1
ATOM 797 C C . PHE A 1 101 ? 0.609 -9.780 2.764 1.00 97.00 101 PHE A C 1
ATOM 799 O O . PHE A 1 101 ? -0.489 -9.246 2.916 1.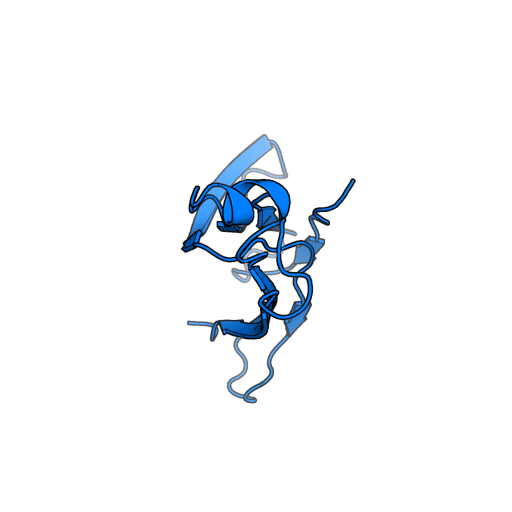00 97.00 101 PHE A O 1
ATOM 806 N N . ALA A 1 102 ? 0.965 -10.939 3.315 1.00 95.75 102 ALA A N 1
ATOM 807 C CA . ALA A 1 102 ? 0.067 -11.707 4.164 1.00 95.75 102 ALA A CA 1
ATOM 808 C C . ALA A 1 102 ? -0.249 -10.961 5.470 1.00 95.75 102 ALA A C 1
ATOM 810 O O . ALA A 1 102 ? 0.637 -10.310 6.044 1.00 95.75 102 ALA A O 1
ATOM 811 N N . GLY A 1 103 ? -1.494 -11.070 5.926 1.00 92.25 103 GLY A N 1
ATOM 812 C CA . GLY A 1 103 ? -1.911 -10.666 7.264 1.00 92.25 103 GLY A CA 1
ATOM 813 C C . GLY A 1 103 ? -1.215 -11.492 8.355 1.00 92.25 103 GLY A C 1
ATOM 814 O O . GLY A 1 103 ? -0.755 -12.608 8.110 1.00 92.25 103 GLY A O 1
ATOM 815 N N . ALA A 1 104 ? -1.078 -10.932 9.563 1.00 82.94 104 ALA A N 1
ATOM 816 C CA . ALA A 1 104 ? -0.488 -11.620 10.718 1.00 82.94 104 ALA A CA 1
ATOM 817 C C . ALA A 1 104 ? -1.051 -11.121 12.053 1.00 82.94 104 ALA A C 1
ATOM 819 O O . ALA A 1 104 ? -1.427 -9.926 12.124 1.00 82.94 104 ALA A O 1
#